Protein AF-A0A2V8ULI9-F1 (afdb_monomer_lite)

Secondary structure (DSSP, 8-state):
--HHHHHHHHHHHHHHH-HHHHHHHHHHHHHHHHHHHHHHHHHHHHHS-S---S-GGG------------

pLDDT: mean 75.74, std 15.2, range [45.62, 95.94]

Structure (mmCIF, N/CA/C/O backbone):
data_AF-A0A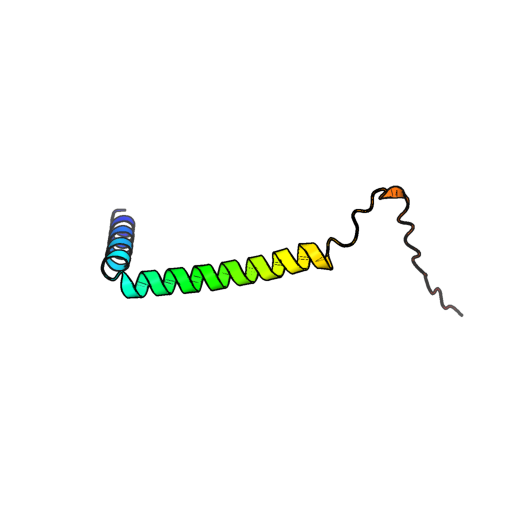2V8ULI9-F1
#
_entry.id   AF-A0A2V8ULI9-F1
#
loop_
_atom_site.group_PDB
_atom_site.id
_atom_site.type_symbol
_atom_site.label_atom_id
_atom_site.label_alt_id
_atom_site.label_comp_id
_atom_site.label_asym_id
_atom_site.label_entity_id
_atom_site.label_seq_id
_atom_site.pdbx_PDB_ins_code
_atom_site.Cartn_x
_atom_site.Cartn_y
_atom_site.Cartn_z
_atom_site.occupancy
_atom_site.B_iso_or_equiv
_atom_site.auth_seq_id
_atom_site.auth_comp_id
_atom_site.auth_asym_id
_atom_site.auth_atom_id
_atom_site.pdbx_PDB_model_num
ATOM 1 N N . MET A 1 1 ? 1.334 7.455 32.596 1.00 54.28 1 MET A N 1
ATOM 2 C CA . MET A 1 1 ? 1.532 6.664 31.357 1.00 54.28 1 MET A CA 1
ATOM 3 C C . MET A 1 1 ? 0.289 5.842 30.983 1.00 54.28 1 MET A C 1
ATOM 5 O O . MET A 1 1 ? 0.396 4.654 30.730 1.00 54.28 1 MET A O 1
ATOM 9 N N . GLY A 1 2 ? -0.911 6.439 30.964 1.00 66.81 2 GLY A N 1
ATOM 10 C CA . GLY A 1 2 ? -2.160 5.711 30.651 1.00 66.81 2 GLY A CA 1
ATOM 11 C C . GLY A 1 2 ? -3.092 6.444 29.684 1.00 66.81 2 GLY A C 1
ATOM 12 O O . GLY A 1 2 ? -4.166 5.936 29.368 1.00 66.81 2 GLY A O 1
ATOM 13 N N . THR A 1 3 ? -2.684 7.633 29.238 1.00 75.69 3 THR A N 1
ATOM 14 C CA . THR A 1 3 ? -3.434 8.507 28.332 1.00 75.69 3 THR A CA 1
ATOM 15 C C . THR A 1 3 ? -3.191 8.099 26.885 1.00 75.69 3 THR A C 1
ATOM 17 O O . THR A 1 3 ? -4.142 7.693 26.238 1.00 75.69 3 THR A O 1
ATOM 20 N N . LEU A 1 4 ? -1.928 7.984 26.444 1.00 83.00 4 LEU A N 1
ATOM 21 C CA . LEU A 1 4 ? -1.581 7.550 25.078 1.00 83.00 4 LEU A CA 1
ATOM 22 C C . LEU A 1 4 ? -2.276 6.248 24.654 1.00 83.00 4 LEU A C 1
ATOM 24 O O . LEU A 1 4 ? -2.841 6.159 23.571 1.00 83.00 4 LEU A O 1
ATOM 28 N N . TYR A 1 5 ? -2.262 5.232 25.521 1.00 88.06 5 TYR A N 1
ATOM 29 C CA . TYR A 1 5 ? -2.911 3.952 25.230 1.00 88.06 5 TYR A CA 1
ATOM 30 C C . TYR A 1 5 ? -4.439 4.086 25.125 1.00 88.06 5 TYR A C 1
ATOM 32 O O . TYR A 1 5 ? -5.088 3.413 24.323 1.00 88.06 5 TYR A O 1
ATOM 40 N N . ARG A 1 6 ? -5.029 4.977 25.927 1.00 82.81 6 ARG A N 1
ATOM 41 C CA . ARG A 1 6 ? -6.468 5.240 25.936 1.00 82.81 6 ARG A CA 1
ATOM 42 C C . ARG A 1 6 ? -6.898 6.042 24.716 1.00 82.81 6 ARG A C 1
ATOM 44 O O . ARG A 1 6 ? -7.934 5.707 24.148 1.00 82.81 6 ARG A O 1
ATOM 51 N N . ASP A 1 7 ? -6.080 7.004 24.304 1.00 84.62 7 ASP A N 1
ATOM 52 C CA . ASP A 1 7 ? -6.273 7.832 23.116 1.00 84.62 7 ASP A CA 1
ATOM 53 C C . ASP A 1 7 ? -6.145 6.988 21.848 1.00 84.62 7 ASP A C 1
ATOM 55 O O . ASP A 1 7 ? -7.014 7.048 20.985 1.00 84.62 7 ASP A O 1
ATOM 59 N N . LEU A 1 8 ? -5.146 6.100 21.777 1.00 85.81 8 LEU A N 1
ATOM 60 C CA . LEU A 1 8 ? -4.990 5.163 20.663 1.00 85.81 8 LEU A CA 1
ATOM 61 C C . LEU A 1 8 ? -6.190 4.208 20.565 1.00 85.81 8 LEU A C 1
ATOM 63 O O . LEU A 1 8 ? -6.764 4.019 19.494 1.00 85.81 8 LEU A O 1
ATOM 67 N N . ARG A 1 9 ? -6.629 3.648 21.700 1.00 84.62 9 ARG A N 1
ATOM 68 C CA . ARG A 1 9 ? -7.810 2.774 21.761 1.00 84.62 9 ARG A CA 1
ATOM 69 C C . ARG A 1 9 ? -9.099 3.518 21.402 1.00 84.62 9 ARG A C 1
ATOM 71 O O . ARG A 1 9 ? -9.959 2.941 20.738 1.00 84.62 9 ARG A O 1
ATOM 78 N N . HIS A 1 10 ? -9.248 4.771 21.832 1.00 82.94 10 HIS A N 1
ATOM 79 C CA . HIS A 1 10 ? -10.394 5.610 21.470 1.00 82.94 10 HIS A CA 1
ATOM 80 C C . HIS A 1 10 ? -10.373 5.981 19.989 1.00 82.94 10 HIS A C 1
ATOM 82 O O . HIS A 1 10 ? -11.409 5.869 19.341 1.00 82.94 10 HIS A O 1
ATOM 88 N N . GLY A 1 11 ? -9.212 6.330 19.436 1.00 81.88 11 GLY A N 1
ATOM 89 C CA . GLY A 1 11 ? -9.036 6.629 18.017 1.00 81.88 11 GLY A CA 1
ATOM 90 C C . GLY A 1 11 ? -9.378 5.433 17.130 1.00 81.88 11 GLY A C 1
ATOM 91 O O . GLY A 1 11 ? -10.168 5.567 16.201 1.00 81.88 11 GLY A O 1
ATOM 92 N N . ILE A 1 12 ? -8.887 4.236 17.474 1.00 83.69 12 ILE A N 1
ATOM 93 C CA . ILE A 1 12 ? -9.232 2.994 16.761 1.00 83.69 12 ILE A CA 1
ATOM 94 C C . ILE A 1 12 ? -10.736 2.716 16.857 1.00 83.69 12 ILE A C 1
ATOM 96 O O . ILE A 1 12 ? -11.376 2.401 15.856 1.00 83.69 12 ILE A O 1
ATOM 100 N N . ARG A 1 13 ? -11.334 2.872 18.045 1.00 80.62 13 ARG A N 1
ATOM 101 C CA . ARG A 1 13 ? -12.779 2.675 18.225 1.00 80.62 13 ARG A CA 1
ATOM 102 C C . ARG A 1 13 ? -13.597 3.675 17.410 1.00 80.62 13 ARG A C 1
ATOM 104 O O . ARG A 1 13 ? -14.614 3.294 16.847 1.00 80.62 13 ARG A O 1
ATOM 111 N N . MET A 1 14 ? -13.155 4.926 17.328 1.00 78.75 14 MET A N 1
ATOM 112 C CA . MET A 1 14 ? -13.789 5.971 16.527 1.00 78.75 14 MET A CA 1
ATOM 113 C C . MET A 1 14 ? -13.688 5.670 15.027 1.00 78.75 14 MET A C 1
ATOM 115 O O . MET A 1 14 ? -14.676 5.834 14.313 1.00 78.75 14 MET A O 1
ATOM 119 N N . LEU A 1 15 ? -12.543 5.154 14.571 1.00 76.25 15 LEU A N 1
ATOM 120 C CA . LEU A 1 15 ? -12.328 4.730 13.187 1.00 76.25 15 LEU A CA 1
ATOM 121 C C . LEU A 1 15 ? -13.225 3.537 12.803 1.00 76.25 15 LEU A C 1
ATOM 123 O O . LEU A 1 15 ? -13.734 3.470 11.688 1.00 76.25 15 LEU A O 1
ATOM 127 N N . LEU A 1 16 ? -13.477 2.628 13.750 1.00 77.44 16 LEU A N 1
ATOM 128 C CA . LEU A 1 16 ? -14.386 1.488 13.580 1.00 77.44 16 LEU A CA 1
ATOM 129 C C . LEU A 1 16 ? -15.873 1.863 13.714 1.00 77.44 16 LEU A C 1
ATOM 131 O O . LEU A 1 16 ? -16.724 1.160 13.179 1.00 77.44 16 LEU A O 1
ATOM 135 N N . ASN A 1 17 ? -16.202 2.967 14.395 1.00 77.62 17 ASN A N 1
ATOM 136 C CA . ASN A 1 17 ? -17.588 3.398 14.624 1.00 77.62 17 ASN A CA 1
ATOM 137 C C . ASN A 1 17 ? -18.258 3.993 13.372 1.00 77.62 17 ASN A C 1
ATOM 139 O O . ASN A 1 17 ? -19.480 4.124 13.345 1.00 77.62 17 ASN A O 1
ATOM 143 N N . ARG A 1 18 ? -17.479 4.387 12.353 1.00 73.00 18 ARG A N 1
ATOM 144 C CA . ARG A 1 18 ? -17.977 4.890 11.059 1.00 73.00 18 ARG A CA 1
ATOM 145 C C . ARG A 1 18 ? -17.400 4.067 9.899 1.00 73.00 18 ARG A C 1
ATOM 147 O O . ARG A 1 18 ? -16.492 4.529 9.204 1.00 73.00 18 ARG A O 1
ATOM 154 N N . PRO A 1 19 ? -17.912 2.840 9.697 1.00 72.25 19 PRO A N 1
ATOM 155 C CA . PRO A 1 19 ? -17.318 1.861 8.78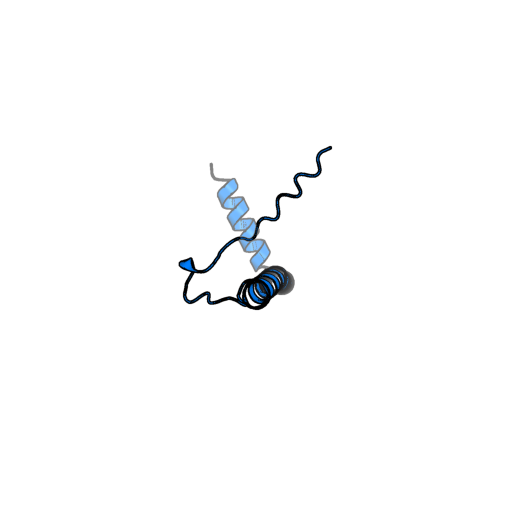9 1.00 72.25 19 PRO A CA 1
ATOM 156 C C . PRO A 1 19 ? -17.351 2.287 7.317 1.00 72.25 19 PRO A C 1
ATOM 158 O O . PRO A 1 19 ? -16.436 1.941 6.584 1.00 72.25 19 PRO A O 1
ATOM 161 N N . GLU A 1 20 ? -18.340 3.071 6.883 1.00 79.31 20 GLU A N 1
ATOM 162 C CA . GLU A 1 20 ? -18.499 3.483 5.476 1.00 79.31 20 GLU A CA 1
ATOM 163 C C . GLU A 1 20 ? -17.337 4.358 4.982 1.00 79.31 20 GLU A C 1
ATOM 165 O O . GLU A 1 20 ? -16.739 4.116 3.929 1.00 79.31 20 GLU A O 1
ATOM 170 N N . PHE A 1 21 ? -16.969 5.357 5.785 1.00 83.44 21 PHE A N 1
ATOM 171 C CA . PHE A 1 21 ? -15.860 6.251 5.476 1.00 83.44 21 PHE A CA 1
ATOM 172 C C . PHE A 1 21 ? -14.517 5.524 5.582 1.00 83.44 21 PHE A C 1
ATOM 174 O O . PHE A 1 21 ? -13.674 5.640 4.694 1.00 83.44 21 PHE A O 1
ATOM 181 N N . ASN A 1 22 ? -14.333 4.728 6.640 1.00 88.44 22 ASN A N 1
ATOM 182 C CA . ASN A 1 22 ? -13.093 3.990 6.848 1.00 88.44 22 ASN A CA 1
ATOM 183 C C . ASN A 1 22 ? -12.867 2.922 5.765 1.00 88.44 22 ASN A C 1
ATOM 185 O O . ASN A 1 22 ? -11.758 2.799 5.260 1.00 88.44 22 ASN A O 1
ATOM 189 N N . ALA A 1 23 ? -13.907 2.192 5.351 1.00 89.00 23 ALA A N 1
ATOM 190 C CA . ALA A 1 23 ? -13.804 1.204 4.277 1.00 89.00 23 ALA A CA 1
ATOM 191 C C . ALA A 1 23 ? -13.364 1.857 2.962 1.00 89.00 23 ALA A C 1
ATOM 193 O O . ALA A 1 23 ? -12.429 1.381 2.323 1.00 89.00 23 ALA A O 1
ATOM 194 N N . THR A 1 24 ? -13.974 2.988 2.599 1.00 92.38 24 THR A N 1
ATOM 195 C CA . THR A 1 24 ? -13.590 3.742 1.399 1.00 92.38 24 THR A CA 1
ATOM 196 C C . THR A 1 24 ? -12.148 4.240 1.495 1.00 92.38 24 THR A C 1
ATOM 198 O O . THR A 1 24 ? -11.373 4.062 0.557 1.00 92.38 24 THR A O 1
ATOM 201 N N . ALA A 1 25 ? -11.752 4.800 2.642 1.00 91.81 25 ALA A N 1
ATOM 202 C CA . ALA A 1 25 ? -10.384 5.256 2.876 1.00 91.81 25 ALA A CA 1
ATOM 203 C C . ALA A 1 25 ? -9.366 4.109 2.763 1.00 91.81 25 ALA A C 1
ATOM 205 O O . ALA A 1 25 ? -8.361 4.249 2.072 1.00 91.81 25 ALA A O 1
ATOM 206 N N . VAL A 1 26 ? -9.643 2.956 3.380 1.00 93.06 26 VAL A N 1
ATOM 207 C CA . VAL A 1 26 ? -8.792 1.761 3.298 1.00 93.06 26 VAL A CA 1
ATOM 208 C C . VAL A 1 26 ? -8.695 1.252 1.863 1.00 93.06 26 VAL A C 1
ATOM 210 O O . VAL A 1 26 ? -7.594 0.943 1.421 1.00 93.06 26 VAL A O 1
ATOM 213 N N . ILE A 1 27 ? -9.801 1.204 1.113 1.00 95.19 27 ILE A N 1
ATOM 214 C CA . ILE A 1 27 ? -9.799 0.780 -0.296 1.00 95.19 27 ILE A CA 1
ATOM 215 C C . ILE A 1 27 ? -8.951 1.730 -1.142 1.00 95.19 27 ILE A C 1
ATOM 217 O O . ILE A 1 27 ? -8.104 1.272 -1.901 1.00 95.19 27 ILE A O 1
ATOM 221 N N . VAL A 1 28 ? -9.129 3.044 -0.996 1.00 95.44 28 VAL A N 1
ATOM 222 C CA . VAL A 1 28 ? -8.355 4.042 -1.750 1.00 95.44 28 VAL A CA 1
ATOM 223 C C . VAL A 1 28 ? -6.869 3.960 -1.405 1.00 95.44 28 VAL A C 1
ATOM 225 O O . VAL A 1 28 ? -6.034 3.968 -2.307 1.00 95.44 28 VAL A O 1
ATOM 228 N N . LEU A 1 29 ? -6.525 3.829 -0.120 1.00 94.50 29 LEU A N 1
ATOM 229 C CA . LEU A 1 29 ? -5.143 3.648 0.326 1.00 94.50 29 LEU A CA 1
ATOM 230 C C . LEU A 1 29 ? -4.540 2.353 -0.224 1.00 94.50 29 LEU A C 1
ATOM 232 O O . LEU A 1 29 ? -3.439 2.372 -0.770 1.00 94.50 29 LEU A O 1
ATOM 236 N N . ALA A 1 30 ? -5.268 1.241 -0.128 1.00 95.75 30 ALA A N 1
ATOM 237 C CA . ALA A 1 30 ? -4.835 -0.051 -0.642 1.00 95.75 30 ALA A CA 1
ATOM 238 C C . ALA A 1 30 ? -4.643 -0.020 -2.163 1.00 95.75 30 ALA A C 1
ATOM 240 O O . ALA A 1 30 ? -3.642 -0.532 -2.657 1.00 95.75 30 ALA A O 1
ATOM 241 N N . LEU A 1 31 ? -5.554 0.622 -2.901 1.00 95.81 31 LEU A N 1
ATOM 242 C CA . LEU A 1 31 ? -5.443 0.801 -4.346 1.00 95.81 31 LEU A CA 1
ATOM 243 C C . LEU A 1 31 ? -4.270 1.706 -4.712 1.00 95.81 31 LEU A C 1
ATOM 245 O O . LEU A 1 31 ? -3.505 1.350 -5.597 1.00 95.81 31 LEU A O 1
ATOM 249 N N . GLY A 1 32 ? -4.083 2.838 -4.035 1.00 95.12 32 GLY A N 1
ATOM 250 C CA . GLY A 1 32 ? -2.971 3.749 -4.312 1.00 95.12 32 GLY A CA 1
ATOM 251 C C . GLY A 1 32 ? -1.610 3.096 -4.067 1.00 95.12 32 GLY A C 1
ATOM 252 O O . GLY A 1 32 ? -0.719 3.170 -4.913 1.00 95.12 32 GLY A O 1
ATOM 253 N N . ILE A 1 33 ? -1.459 2.401 -2.936 1.00 95.75 33 ILE A N 1
ATOM 254 C CA . ILE A 1 33 ? -0.226 1.679 -2.600 1.00 95.75 33 ILE A CA 1
ATOM 255 C C . ILE A 1 33 ? -0.030 0.501 -3.562 1.00 95.75 33 ILE A C 1
ATOM 257 O O . ILE A 1 33 ? 1.022 0.380 -4.183 1.00 95.75 33 ILE A O 1
ATOM 261 N N . GLY A 1 34 ? -1.056 -0.335 -3.730 1.00 94.19 34 GLY A N 1
ATOM 262 C CA . GLY A 1 34 ? -1.006 -1.537 -4.555 1.00 94.19 34 GLY A CA 1
ATOM 263 C C . GLY A 1 34 ? -0.778 -1.240 -6.033 1.00 94.19 34 GLY A C 1
ATOM 264 O O . GLY A 1 34 ? 0.034 -1.914 -6.657 1.00 94.19 34 GLY A O 1
ATOM 265 N N . ALA A 1 35 ? -1.420 -0.210 -6.588 1.00 95.94 35 ALA A N 1
ATOM 266 C CA . ALA A 1 35 ? -1.212 0.212 -7.970 1.00 95.94 35 ALA A CA 1
ATOM 267 C C . ALA A 1 35 ? 0.219 0.710 -8.187 1.00 95.94 35 ALA A C 1
ATOM 269 O O . ALA A 1 35 ? 0.875 0.269 -9.126 1.00 95.94 35 ALA A O 1
ATOM 270 N N . ASN A 1 36 ? 0.741 1.554 -7.292 1.00 93.81 36 ASN A N 1
ATOM 271 C CA . ASN A 1 36 ? 2.121 2.033 -7.390 1.00 93.81 36 ASN A CA 1
ATOM 272 C C . ASN A 1 36 ? 3.129 0.877 -7.299 1.00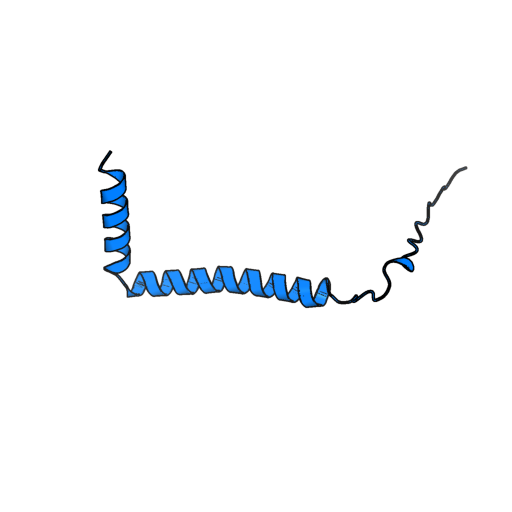 93.81 36 ASN A C 1
ATOM 274 O O . ASN A 1 36 ? 4.051 0.791 -8.112 1.00 93.81 36 ASN A O 1
ATOM 278 N N . THR A 1 37 ? 2.934 -0.051 -6.359 1.00 94.06 37 THR A N 1
ATOM 279 C CA . THR A 1 37 ? 3.769 -1.252 -6.237 1.00 94.06 37 THR A CA 1
ATOM 280 C C . THR A 1 37 ? 3.638 -2.168 -7.452 1.00 94.06 37 THR A C 1
ATOM 282 O O . THR A 1 37 ? 4.651 -2.667 -7.933 1.00 94.06 37 THR A O 1
ATOM 285 N N . ALA A 1 38 ? 2.430 -2.378 -7.980 1.00 93.75 38 ALA A N 1
ATOM 286 C CA . ALA A 1 38 ? 2.185 -3.228 -9.142 1.00 93.75 38 ALA A CA 1
ATOM 287 C C . ALA A 1 38 ? 2.816 -2.644 -10.404 1.00 93.75 38 A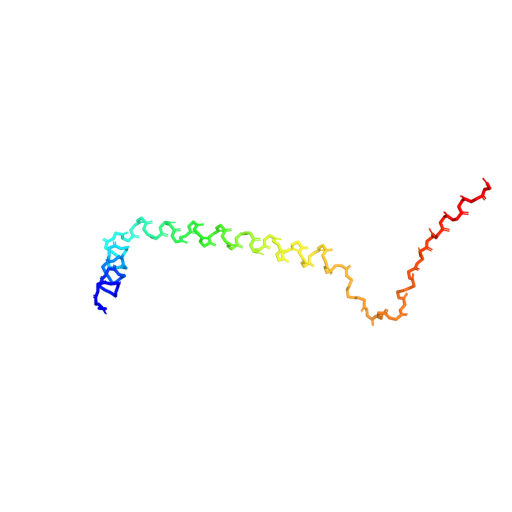LA A C 1
ATOM 289 O O . ALA A 1 38 ? 3.472 -3.376 -11.134 1.00 93.75 38 ALA A O 1
ATOM 290 N N . VAL A 1 39 ? 2.690 -1.334 -10.632 1.00 91.25 39 VAL A N 1
ATOM 291 C CA . VAL A 1 39 ? 3.338 -0.652 -11.758 1.00 91.25 39 VAL A CA 1
ATOM 292 C C . VAL A 1 39 ? 4.851 -0.770 -11.640 1.00 91.25 39 VAL A C 1
ATOM 294 O O . VAL A 1 39 ? 5.492 -1.182 -12.600 1.00 91.25 39 VAL A O 1
ATOM 297 N N . PHE A 1 40 ? 5.437 -0.490 -10.472 1.00 86.56 40 PHE A N 1
ATOM 298 C CA . PHE A 1 40 ? 6.884 -0.624 -10.296 1.00 86.56 40 PHE A CA 1
ATOM 299 C C . PHE A 1 40 ? 7.353 -2.078 -10.426 1.00 86.56 40 PHE A C 1
ATOM 301 O O . PHE A 1 40 ? 8.380 -2.338 -11.039 1.00 86.56 40 PHE A O 1
ATOM 308 N N . SER A 1 41 ? 6.594 -3.038 -9.896 1.00 86.88 41 SER A N 1
ATOM 309 C CA . SER A 1 41 ? 6.890 -4.468 -10.010 1.00 86.88 41 SER A CA 1
ATOM 310 C C . SER A 1 41 ? 6.795 -4.950 -11.456 1.00 86.88 41 SER A C 1
ATOM 312 O O . SER A 1 41 ? 7.679 -5.668 -11.910 1.00 86.88 41 SER A O 1
ATOM 314 N N . LEU A 1 42 ? 5.782 -4.497 -12.199 1.00 88.31 42 LEU A N 1
ATOM 315 C CA . LEU A 1 42 ? 5.598 -4.783 -13.617 1.00 88.31 42 LEU A CA 1
ATOM 316 C C . LEU A 1 42 ? 6.727 -4.160 -14.437 1.00 88.31 42 LEU A C 1
ATOM 318 O O . LEU A 1 42 ? 7.383 -4.851 -15.204 1.00 88.31 42 LEU A O 1
ATOM 322 N N . VAL A 1 43 ? 7.024 -2.881 -14.229 1.00 86.62 43 VAL A N 1
ATOM 323 C CA . VAL A 1 43 ? 8.146 -2.208 -14.886 1.00 86.62 43 VAL A CA 1
ATOM 324 C C . VAL A 1 43 ? 9.459 -2.902 -14.532 1.00 86.62 43 VAL A C 1
ATOM 326 O O . VAL A 1 43 ? 10.241 -3.191 -15.420 1.00 86.62 43 VAL A O 1
ATOM 329 N N . ASN A 1 44 ? 9.705 -3.281 -13.283 1.00 79.69 44 ASN A N 1
ATOM 330 C CA . ASN A 1 44 ? 10.907 -4.029 -12.919 1.00 79.69 44 ASN A CA 1
ATOM 331 C C . ASN A 1 44 ? 10.936 -5.435 -13.558 1.00 79.69 44 ASN A C 1
ATOM 333 O O . ASN A 1 44 ? 11.976 -5.889 -14.023 1.00 79.69 44 ASN A O 1
ATOM 337 N N . ALA A 1 45 ? 9.800 -6.124 -13.655 1.00 79.06 45 ALA A N 1
ATOM 338 C CA . ALA A 1 45 ? 9.708 -7.441 -14.283 1.00 79.06 45 ALA A CA 1
ATOM 339 C C . ALA A 1 45 ? 9.855 -7.397 -15.812 1.00 79.06 45 ALA A C 1
ATOM 341 O O . ALA A 1 45 ? 10.400 -8.328 -16.390 1.00 79.06 45 ALA A O 1
ATOM 342 N N . PHE A 1 46 ? 9.395 -6.339 -16.475 1.00 73.81 46 PHE A N 1
ATOM 343 C CA . PHE A 1 46 ? 9.421 -6.233 -17.937 1.00 73.81 46 PHE A CA 1
ATOM 344 C C . PHE A 1 46 ? 10.596 -5.397 -18.460 1.00 73.81 46 PHE A C 1
ATOM 346 O O . PHE A 1 46 ? 11.167 -5.730 -19.493 1.00 73.81 46 PHE A O 1
ATOM 353 N N . LEU A 1 47 ? 10.979 -4.338 -17.746 1.00 65.44 47 LEU A N 1
ATOM 354 C CA . LEU A 1 47 ? 12.047 -3.400 -18.108 1.00 65.44 47 LEU A CA 1
ATOM 355 C C . LEU A 1 47 ? 13.402 -3.784 -17.489 1.00 65.44 47 LEU A C 1
ATOM 357 O O . LEU A 1 47 ? 14.418 -3.609 -18.152 1.00 65.44 47 LEU A O 1
ATOM 361 N N . LEU A 1 48 ? 13.432 -4.337 -16.263 1.00 58.66 48 LEU A N 1
ATOM 362 C CA . LEU A 1 48 ? 14.669 -4.844 -15.630 1.00 58.66 48 LEU A CA 1
ATOM 363 C C . LEU A 1 48 ? 14.863 -6.365 -15.747 1.00 58.66 48 LEU A C 1
ATOM 365 O O . LEU A 1 48 ? 15.969 -6.845 -15.509 1.00 58.66 48 LEU A O 1
ATOM 369 N N . LYS A 1 49 ? 13.841 -7.132 -16.154 1.00 57.38 49 LYS A N 1
ATOM 370 C CA . LYS A 1 49 ? 13.975 -8.565 -16.468 1.00 57.38 49 LYS A CA 1
ATOM 371 C C . LYS A 1 49 ? 13.875 -8.962 -17.955 1.00 57.38 49 LYS A C 1
ATOM 373 O O . LYS A 1 49 ? 13.516 -10.107 -18.219 1.00 57.38 49 LYS A O 1
ATOM 378 N N . PRO A 1 50 ? 14.280 -8.154 -18.952 1.00 53.31 50 PRO A N 1
ATOM 379 C CA . PRO A 1 50 ? 14.783 -8.706 -20.195 1.00 53.31 50 PRO A CA 1
ATOM 380 C C . PRO A 1 50 ? 16.288 -8.878 -20.015 1.00 53.31 50 PRO A C 1
ATOM 382 O O . PRO A 1 50 ? 17.016 -7.985 -20.407 1.00 53.31 50 PRO A O 1
ATOM 385 N N . LEU A 1 51 ? 16.726 -9.945 -19.334 1.00 51.66 51 LEU A N 1
ATOM 386 C CA . LEU A 1 51 ? 18.086 -10.515 -19.349 1.00 51.66 51 LEU A CA 1
ATOM 387 C C . LEU A 1 51 ? 18.220 -11.482 -18.161 1.00 51.66 51 LEU A C 1
ATOM 389 O O . LEU A 1 51 ? 18.939 -11.249 -17.192 1.00 51.66 51 LEU A O 1
ATOM 393 N N . THR A 1 52 ? 17.556 -12.637 -18.265 1.00 52.12 52 THR A N 1
ATOM 394 C CA . THR A 1 52 ? 18.154 -13.880 -17.761 1.00 52.12 52 THR A CA 1
ATOM 395 C C . THR A 1 52 ? 19.474 -14.055 -18.519 1.00 52.12 52 THR A C 1
ATOM 397 O O . THR A 1 52 ? 19.543 -14.778 -19.510 1.00 52.12 52 THR A O 1
ATOM 400 N N . ILE A 1 53 ? 20.513 -13.313 -18.130 1.00 53.06 53 ILE A N 1
ATOM 401 C CA . ILE A 1 53 ? 21.877 -13.595 -18.552 1.00 53.06 53 ILE A CA 1
ATOM 402 C C . ILE A 1 53 ? 22.184 -14.953 -17.932 1.00 53.06 53 ILE A C 1
ATOM 404 O O . ILE A 1 53 ? 22.430 -15.070 -16.735 1.00 53.06 53 ILE A O 1
ATOM 408 N N . GLN A 1 54 ? 22.116 -15.995 -18.755 1.00 54.72 54 GLN A N 1
ATOM 409 C CA . GLN A 1 54 ? 22.504 -17.345 -18.357 1.00 54.72 54 GLN A CA 1
ATOM 410 C C . GLN A 1 54 ? 24.028 -17.454 -18.130 1.00 54.72 54 GLN A C 1
ATOM 412 O O . GLN A 1 54 ? 24.478 -18.472 -17.620 1.00 54.72 54 GLN A O 1
ATOM 417 N N . LYS A 1 55 ? 24.814 -16.413 -18.470 1.00 53.78 55 LYS A N 1
ATOM 418 C CA . LYS A 1 55 ? 26.281 -16.338 -18.328 1.00 53.78 55 LYS A CA 1
ATOM 419 C C . LYS A 1 55 ? 26.784 -14.907 -18.036 1.00 53.78 55 LYS A C 1
ATOM 421 O O . LYS A 1 55 ? 27.077 -14.161 -18.970 1.00 53.78 55 LYS A O 1
ATOM 426 N N . PRO A 1 56 ? 26.884 -14.485 -16.761 1.00 56.00 56 PRO A N 1
ATOM 427 C CA . PRO A 1 56 ? 27.392 -13.158 -16.373 1.00 56.00 56 PRO A CA 1
ATOM 428 C C . PRO A 1 56 ? 28.853 -12.905 -16.783 1.00 56.00 56 PRO A C 1
ATOM 430 O O . PRO A 1 56 ? 29.300 -11.764 -16.817 1.00 56.00 56 PRO A O 1
ATOM 433 N N . GLU A 1 57 ? 29.585 -13.971 -17.103 1.00 58.62 57 GLU A N 1
ATOM 434 C CA . GLU A 1 57 ? 30.996 -13.980 -17.500 1.00 58.62 57 GLU A CA 1
ATOM 435 C C . GLU A 1 57 ? 31.278 -13.526 -18.947 1.00 58.62 57 GLU A C 1
ATOM 437 O O . GLU A 1 57 ? 32.423 -13.217 -19.262 1.00 58.62 57 GLU A O 1
ATOM 442 N N . GLU A 1 58 ? 30.262 -13.411 -19.814 1.00 58.50 58 GLU A N 1
ATOM 443 C CA . GLU A 1 58 ? 30.405 -12.871 -21.185 1.00 58.50 58 GLU A CA 1
ATOM 444 C C . GLU A 1 58 ? 30.102 -11.364 -21.292 1.00 58.50 58 GLU A C 1
ATOM 446 O O . GLU A 1 58 ? 30.159 -10.785 -22.379 1.00 58.50 58 GLU A O 1
ATOM 451 N N . LEU A 1 59 ? 29.809 -10.693 -20.172 1.00 56.44 59 LEU A N 1
ATOM 452 C CA . LEU A 1 59 ? 29.572 -9.249 -20.138 1.00 56.44 59 LEU A CA 1
ATOM 453 C C . LEU A 1 59 ? 30.893 -8.472 -20.288 1.00 56.44 59 LEU A C 1
ATOM 455 O O . LEU A 1 59 ? 31.423 -7.898 -19.339 1.00 56.44 59 LEU A O 1
ATOM 459 N N . VAL A 1 60 ? 31.431 -8.429 -21.507 1.00 59.78 60 VAL A N 1
ATOM 460 C CA . VAL A 1 60 ? 32.557 -7.559 -21.862 1.00 59.78 60 VAL A CA 1
ATOM 461 C C . VAL A 1 60 ? 32.022 -6.144 -22.067 1.00 59.78 60 VAL A C 1
ATOM 463 O O . VAL A 1 60 ? 31.460 -5.802 -23.107 1.00 59.78 60 VAL A O 1
ATOM 466 N N . GLY A 1 61 ? 32.187 -5.296 -21.053 1.00 64.06 61 GLY A N 1
ATOM 467 C CA . GLY A 1 61 ? 31.893 -3.872 -21.161 1.00 64.06 61 GLY A CA 1
ATOM 468 C C . GLY A 1 61 ? 32.846 -3.202 -22.148 1.00 64.06 61 GLY A C 1
ATOM 469 O O . GLY A 1 61 ? 33.975 -2.864 -21.794 1.00 64.06 61 GLY A O 1
ATOM 470 N N . CYS A 1 62 ? 32.402 -2.966 -23.384 1.00 57.28 62 CYS A N 1
ATOM 471 C CA . CYS A 1 62 ? 33.117 -2.103 -24.322 1.00 57.28 62 CYS A CA 1
ATOM 472 C C . CYS A 1 62 ? 33.011 -0.640 -23.866 1.00 57.28 62 CYS A C 1
ATOM 474 O O . CYS A 1 62 ? 32.217 0.147 -24.379 1.00 57.28 62 CYS A O 1
ATOM 476 N N . TYR A 1 63 ? 33.828 -0.261 -22.884 1.00 62.31 63 TYR A N 1
ATOM 477 C CA . TYR A 1 63 ? 34.004 1.131 -22.500 1.00 62.31 63 TYR A CA 1
ATOM 478 C C . TYR A 1 63 ? 34.909 1.820 -23.527 1.00 62.31 63 TYR A C 1
ATOM 480 O O . TYR A 1 63 ? 36.135 1.698 -23.496 1.00 62.31 63 TYR A O 1
ATOM 488 N N . ARG A 1 64 ? 34.308 2.5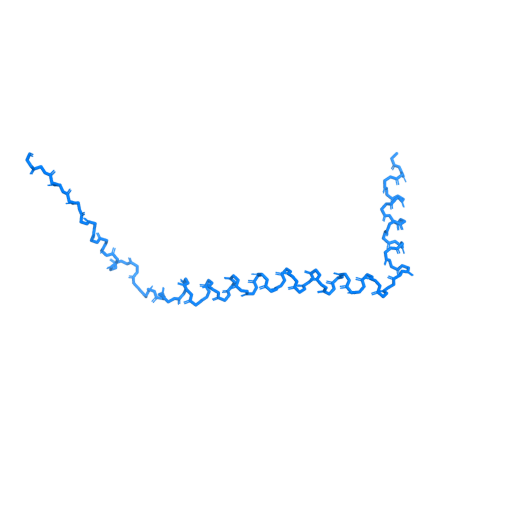47 -24.473 1.00 65.38 64 ARG A N 1
ATOM 489 C CA . ARG A 1 64 ? 35.046 3.369 -25.436 1.00 65.38 64 ARG A CA 1
ATOM 490 C C . ARG A 1 64 ? 35.593 4.607 -24.716 1.00 65.38 64 ARG A C 1
ATOM 492 O O . ARG A 1 64 ? 34.929 5.638 -24.660 1.00 65.38 64 ARG A O 1
ATOM 499 N N . ARG A 1 65 ? 36.815 4.528 -24.172 1.00 61.25 65 ARG A N 1
ATOM 500 C CA . ARG A 1 65 ? 37.578 5.736 -23.806 1.00 61.25 65 ARG A CA 1
ATOM 501 C C . ARG A 1 65 ? 37.899 6.502 -25.082 1.00 61.25 65 ARG A C 1
ATOM 503 O O . ARG A 1 65 ? 38.812 6.141 -25.818 1.00 61.25 65 ARG A O 1
ATOM 510 N N . HIS A 1 66 ? 37.145 7.5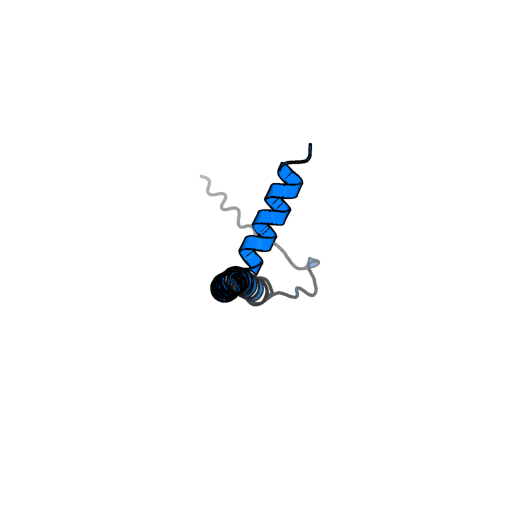64 -25.336 1.00 54.12 66 HIS A N 1
ATOM 511 C CA . HIS A 1 66 ? 37.503 8.559 -26.335 1.00 54.12 66 HIS A CA 1
ATOM 512 C C . HIS A 1 66 ? 38.616 9.440 -25.758 1.00 54.12 66 HIS A C 1
ATOM 514 O O . HIS A 1 66 ? 38.371 10.517 -25.219 1.00 54.12 66 HIS A O 1
ATOM 520 N N . THR A 1 67 ? 39.854 8.945 -25.803 1.00 64.25 67 THR A N 1
ATOM 521 C CA . THR A 1 67 ? 41.043 9.751 -25.510 1.00 64.25 67 THR A CA 1
ATOM 522 C C . THR A 1 67 ? 41.318 10.631 -26.724 1.00 64.25 67 THR A C 1
ATOM 524 O O . THR A 1 67 ? 42.180 10.334 -27.545 1.00 64.25 67 THR A O 1
ATOM 527 N N . GLN A 1 68 ? 40.538 11.698 -26.865 1.00 61.97 68 GLN A N 1
ATOM 528 C CA . GLN A 1 68 ? 40.794 12.736 -27.853 1.00 61.97 68 GLN A CA 1
ATOM 529 C C . GLN A 1 68 ? 41.829 13.700 -27.257 1.00 61.97 68 GLN A C 1
ATOM 531 O O . GLN A 1 68 ? 41.493 14.636 -26.538 1.00 61.97 68 GLN A O 1
ATOM 536 N N . ARG A 1 69 ? 43.106 13.394 -27.496 1.00 45.62 69 ARG A N 1
ATOM 537 C CA . ARG A 1 69 ? 44.200 14.374 -27.543 1.00 45.62 69 ARG A CA 1
ATOM 538 C C . ARG A 1 69 ? 44.628 14.461 -29.005 1.00 45.62 69 ARG A C 1
ATOM 540 O O . ARG A 1 69 ? 44.740 13.413 -29.644 1.00 45.62 69 ARG A O 1
ATOM 547 N N . PRO A 1 70 ? 44.759 15.670 -29.550 1.00 57.00 70 PRO A N 1
ATOM 548 C CA . PRO A 1 70 ? 46.033 16.384 -29.445 1.00 57.00 70 PRO A CA 1
ATOM 549 C C . PRO A 1 70 ? 45.927 17.766 -28.795 1.00 57.00 70 PRO A C 1
ATOM 551 O O . PRO A 1 70 ? 44.889 18.439 -28.975 1.00 57.00 70 PRO A O 1
#

Foldseek 3Di:
DVVVVVVVVVVVVVLVVPCVVNVVVVVVVCCVVVVVVVVVVVCCCPVVPPDPPVDPPPPDPPPPPPPDDD

Radius of gyration: 26.23 Å; chains: 1; bounding box: 64×34×61 Å

Sequence (70 aa):
MGTLYRDLRHGIRMLLNRPEFNATAVIVLALGIGANTAVFSLVNAFLLKPLTIQKPEELVGCYRRHTQRP